Protein AF-A0A7L7IY92-F1 (afdb_monomer_lite)

Radius of gyration: 12.56 Å; chains: 1; bounding box: 33×24×27 Å

Structure (mmCIF, N/CA/C/O backbone):
data_AF-A0A7L7IY92-F1
#
_entry.id   AF-A0A7L7IY92-F1
#
loop_
_atom_site.group_PDB
_atom_site.id
_atom_site.type_symbol
_atom_site.label_atom_id
_atom_site.label_alt_id
_atom_site.label_comp_id
_atom_site.label_asym_id
_atom_site.label_entity_id
_atom_site.label_seq_id
_atom_site.pdbx_PDB_ins_code
_atom_site.Cartn_x
_atom_site.Cartn_y
_atom_site.Cartn_z
_atom_site.occupancy
_atom_site.B_iso_or_equiv
_atom_site.auth_seq_id
_atom_site.auth_comp_id
_atom_site.auth_asym_id
_atom_site.auth_atom_id
_atom_site.pdbx_PDB_model_num
ATOM 1 N N . MET A 1 1 ? -15.433 -8.761 -2.243 1.00 66.81 1 MET A N 1
ATOM 2 C CA . MET A 1 1 ? -14.018 -9.007 -1.905 1.00 66.81 1 MET A CA 1
ATOM 3 C C . MET A 1 1 ? -13.724 -8.200 -0.659 1.00 66.81 1 MET A C 1
ATOM 5 O O . MET A 1 1 ? -14.086 -7.032 -0.633 1.00 66.81 1 MET A O 1
ATOM 9 N N . THR A 1 2 ? -13.203 -8.834 0.387 1.00 77.94 2 THR A N 1
ATOM 10 C CA . THR A 1 2 ? -12.911 -8.169 1.664 1.00 77.94 2 THR A CA 1
ATOM 11 C C . THR A 1 2 ? -11.403 -8.045 1.781 1.00 77.94 2 THR A C 1
ATOM 13 O O . THR A 1 2 ? -10.713 -9.052 1.661 1.00 77.94 2 THR A O 1
ATOM 16 N N . VAL A 1 3 ? -10.910 -6.829 1.993 1.00 81.75 3 VAL A N 1
ATOM 17 C CA . VAL A 1 3 ? -9.491 -6.551 2.230 1.00 81.75 3 VAL A CA 1
ATOM 18 C C . VAL A 1 3 ? -9.283 -6.473 3.739 1.00 81.75 3 VAL A C 1
ATOM 20 O O . VAL A 1 3 ? -10.010 -5.751 4.422 1.00 81.75 3 VAL A O 1
ATOM 23 N N . VAL A 1 4 ? -8.329 -7.240 4.263 1.00 86.12 4 VAL A N 1
ATOM 24 C CA . VAL A 1 4 ? -7.952 -7.216 5.681 1.00 86.12 4 VAL A CA 1
ATOM 25 C C . VAL A 1 4 ? -6.550 -6.645 5.764 1.00 86.12 4 VAL A C 1
ATOM 27 O O . VAL A 1 4 ? -5.622 -7.249 5.240 1.00 86.12 4 VAL A O 1
ATOM 30 N N . LEU A 1 5 ? -6.420 -5.487 6.408 1.00 86.50 5 LEU A N 1
ATOM 31 C CA . LEU A 1 5 ? -5.136 -4.830 6.614 1.00 86.50 5 LEU A CA 1
ATOM 32 C C . LEU A 1 5 ? -4.666 -5.008 8.057 1.00 86.50 5 LEU A C 1
ATOM 34 O O . LEU A 1 5 ? -5.462 -4.977 9.001 1.00 86.50 5 LEU A O 1
ATOM 38 N N . THR A 1 6 ? -3.361 -5.170 8.230 1.00 91.06 6 THR A N 1
ATOM 39 C CA . THR A 1 6 ? -2.689 -5.100 9.523 1.00 91.06 6 THR A CA 1
ATOM 40 C C . THR A 1 6 ? -2.629 -3.650 10.006 1.00 91.06 6 THR A C 1
ATOM 42 O O . THR A 1 6 ? -2.760 -2.703 9.230 1.00 91.06 6 THR A O 1
ATOM 45 N N . ALA A 1 7 ? -2.393 -3.454 11.306 1.00 92.12 7 ALA A N 1
ATOM 46 C CA . ALA A 1 7 ? -2.228 -2.112 11.867 1.00 92.12 7 ALA A CA 1
ATOM 47 C C . ALA A 1 7 ? -1.093 -1.330 11.182 1.00 92.12 7 ALA A C 1
ATOM 49 O O . ALA A 1 7 ? -1.244 -0.138 10.934 1.00 92.12 7 ALA A O 1
ATOM 50 N N . LYS A 1 8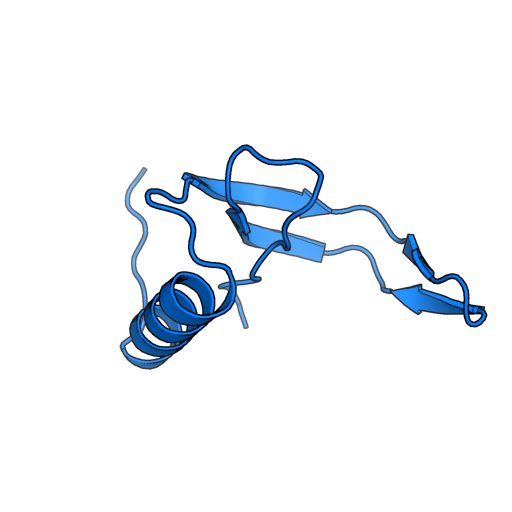 ? -0.002 -2.019 10.818 1.00 91.19 8 LYS A N 1
ATOM 51 C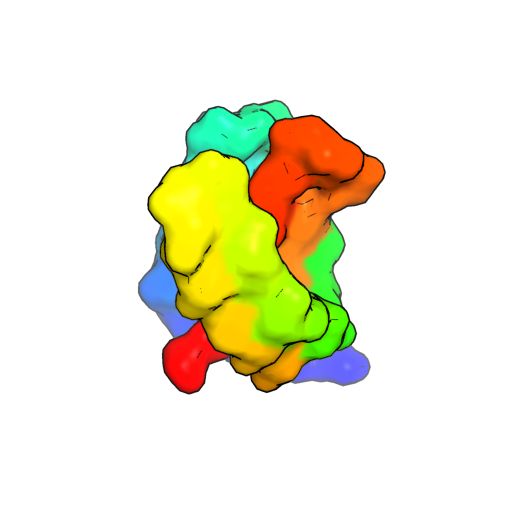 CA . LYS A 1 8 ? 1.129 -1.423 10.103 1.00 91.19 8 LYS A CA 1
ATOM 52 C C . LYS A 1 8 ? 0.734 -0.960 8.700 1.00 91.19 8 LYS A C 1
ATOM 54 O O . LYS A 1 8 ? 0.998 0.179 8.354 1.00 91.19 8 LYS A O 1
ATOM 59 N N . GLN A 1 9 ? 0.026 -1.791 7.936 1.00 89.88 9 GLN A N 1
ATOM 60 C CA . GLN A 1 9 ? -0.450 -1.415 6.597 1.00 89.88 9 GLN A CA 1
ATOM 61 C C . GLN A 1 9 ? -1.387 -0.198 6.637 1.00 89.88 9 GLN A C 1
ATOM 63 O O . GLN A 1 9 ? -1.354 0.647 5.747 1.00 89.88 9 GLN A O 1
ATOM 68 N N . ILE A 1 10 ? -2.215 -0.081 7.680 1.00 90.81 10 ILE A N 1
ATOM 69 C CA . ILE A 1 10 ? -3.084 1.089 7.881 1.00 90.81 10 ILE A CA 1
ATOM 70 C C . ILE A 1 10 ? -2.257 2.344 8.190 1.00 90.81 10 ILE A C 1
ATOM 72 O O . ILE A 1 10 ? -2.578 3.424 7.697 1.00 90.81 10 ILE A O 1
ATOM 76 N N . GLU A 1 11 ? -1.208 2.216 9.003 1.00 92.75 11 GLU A N 1
ATOM 77 C CA . GLU A 1 11 ? -0.294 3.317 9.315 1.00 92.75 11 GLU A CA 1
ATOM 78 C C . GLU A 1 11 ? 0.481 3.773 8.073 1.00 92.75 11 GLU A C 1
ATOM 80 O O . GLU A 1 11 ? 0.504 4.968 7.777 1.00 92.75 11 GLU A O 1
ATOM 85 N N . ASP A 1 12 ? 1.030 2.828 7.310 1.00 91.50 12 ASP A N 1
ATOM 86 C CA . ASP A 1 12 ? 1.767 3.098 6.075 1.00 91.50 12 ASP A CA 1
ATOM 87 C C . ASP A 1 12 ? 0.851 3.782 5.040 1.00 91.50 12 ASP A C 1
ATOM 89 O O . ASP A 1 12 ? 1.228 4.802 4.464 1.00 91.50 12 ASP A O 1
ATOM 93 N N . LEU A 1 13 ? -0.404 3.330 4.898 1.00 89.81 13 LEU A N 1
ATOM 94 C CA . LEU A 1 13 ? -1.411 3.992 4.058 1.00 89.81 13 LEU A CA 1
ATOM 95 C C . LEU A 1 13 ? -1.733 5.416 4.535 1.00 89.81 13 LEU A C 1
ATOM 97 O O . LEU A 1 13 ? -1.897 6.323 3.719 1.00 89.81 13 LEU A O 1
ATOM 101 N N . ALA A 1 14 ? -1.844 5.635 5.846 1.00 89.81 14 ALA A N 1
ATOM 102 C CA . ALA A 1 14 ? -2.135 6.956 6.397 1.00 89.81 14 ALA A CA 1
ATOM 103 C C . ALA A 1 14 ? -0.969 7.938 6.212 1.00 89.81 14 ALA A C 1
ATOM 105 O O . ALA A 1 14 ? -1.207 9.132 6.013 1.00 89.81 14 ALA A O 1
ATOM 106 N N . ASN A 1 15 ? 0.271 7.456 6.295 1.00 90.94 15 ASN A N 1
ATOM 107 C CA . ASN A 1 15 ? 1.463 8.260 6.034 1.00 90.94 15 ASN A CA 1
ATOM 108 C C . ASN A 1 15 ? 1.560 8.601 4.550 1.00 90.94 15 ASN A C 1
ATOM 110 O O . ASN A 1 15 ? 1.604 9.783 4.215 1.00 90.94 15 ASN A O 1
ATOM 114 N N . PHE A 1 16 ? 1.421 7.594 3.685 1.00 89.50 16 PHE A N 1
ATOM 115 C CA . PHE A 1 16 ? 1.362 7.778 2.240 1.00 89.50 16 PHE A CA 1
ATOM 116 C C . PHE A 1 16 ? 0.304 8.817 1.849 1.00 89.50 16 PHE A C 1
ATOM 118 O O . PHE A 1 16 ? 0.600 9.771 1.138 1.00 89.50 16 PHE A O 1
ATOM 125 N N . ALA A 1 17 ? -0.900 8.723 2.424 1.00 87.62 17 ALA A N 1
ATOM 126 C CA . ALA A 1 17 ? -1.974 9.674 2.163 1.00 87.62 17 ALA A CA 1
ATOM 127 C C . ALA A 1 17 ? -1.638 11.126 2.545 1.00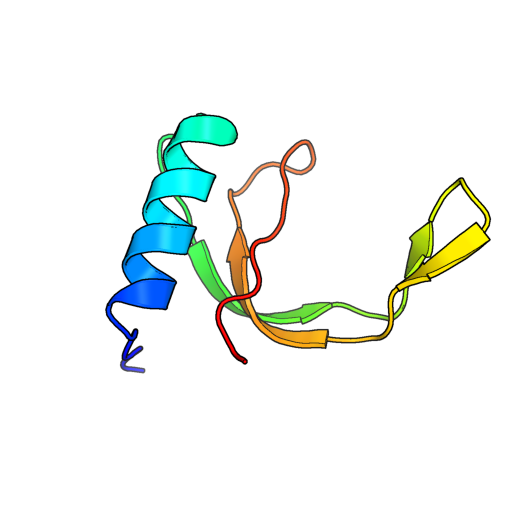 87.62 17 ALA A C 1
ATOM 129 O O . ALA A 1 17 ? -2.056 12.058 1.856 1.00 87.62 17 ALA A O 1
ATOM 130 N N . LYS A 1 18 ? -0.906 11.326 3.646 1.00 86.69 18 LYS A N 1
ATOM 131 C CA . LYS A 1 18 ? -0.488 12.656 4.113 1.00 86.69 18 LYS A CA 1
ATOM 132 C C . LYS A 1 18 ? 0.636 13.242 3.268 1.00 86.69 18 LYS A C 1
ATOM 134 O O . LYS A 1 18 ? 0.645 14.453 3.069 1.00 86.69 18 LYS A O 1
ATOM 139 N N . GLU A 1 19 ? 1.577 12.410 2.836 1.00 86.88 19 GLU A N 1
ATOM 140 C CA . GLU A 1 19 ? 2.741 12.834 2.054 1.00 86.88 19 GLU A CA 1
ATOM 141 C C . GLU A 1 19 ? 2.360 13.144 0.605 1.00 86.88 19 GLU A C 1
ATOM 143 O O . GLU A 1 19 ? 2.747 14.183 0.076 1.00 86.88 19 GLU A O 1
ATOM 148 N N . ASP A 1 20 ? 1.545 12.283 -0.002 1.00 83.75 20 ASP A N 1
ATOM 149 C CA . ASP A 1 20 ? 1.104 12.400 -1.394 1.00 83.75 20 ASP A CA 1
ATOM 150 C C . ASP A 1 20 ? -0.032 13.436 -1.555 1.00 83.75 20 ASP A C 1
ATOM 152 O O . ASP A 1 20 ? -0.222 14.021 -2.620 1.00 83.75 20 ASP A O 1
ATOM 156 N N . GLY A 1 21 ? -0.748 13.750 -0.464 1.00 82.19 21 GLY A N 1
ATOM 157 C CA . GLY A 1 21 ? -1.685 14.877 -0.384 1.00 82.19 21 GLY A CA 1
ATOM 158 C C . GLY A 1 21 ? -3.019 14.663 -1.105 1.00 82.19 21 GLY A C 1
ATOM 159 O O . GLY A 1 21 ? -3.823 15.595 -1.204 1.00 82.19 21 GLY A O 1
ATOM 160 N N . GLN A 1 22 ? -3.281 13.452 -1.600 1.00 82.31 22 GLN A N 1
ATOM 161 C CA . GLN A 1 22 ? -4.503 13.147 -2.337 1.00 82.31 22 GLN A CA 1
ATOM 162 C C . GLN A 1 22 ? -5.714 12.931 -1.417 1.00 82.31 22 GLN A C 1
ATOM 164 O O . GLN A 1 22 ? -5.600 12.345 -0.336 1.00 82.31 22 GLN A O 1
ATOM 169 N N . PRO A 1 23 ? -6.917 13.356 -1.851 1.00 81.94 23 PRO A N 1
ATOM 170 C CA . PRO A 1 23 ? -8.132 13.246 -1.049 1.00 81.94 23 PRO A CA 1
ATOM 171 C C . PRO A 1 23 ? -8.691 11.818 -0.984 1.00 81.94 23 PRO A C 1
ATOM 173 O O . PRO A 1 23 ? -9.525 11.532 -0.124 1.00 81.94 23 PRO A O 1
ATOM 176 N N . GLN A 1 24 ? -8.285 10.935 -1.901 1.00 85.81 24 GLN A N 1
ATOM 177 C CA . GLN A 1 24 ? -8.794 9.569 -2.001 1.00 85.81 24 GLN A CA 1
ATOM 178 C C . GLN A 1 24 ? -7.777 8.625 -2.648 1.00 85.81 24 GLN A C 1
ATOM 180 O O . GLN A 1 24 ? -7.035 9.021 -3.546 1.00 85.81 24 GLN A O 1
ATOM 185 N N . TYR A 1 25 ? -7.830 7.355 -2.246 1.00 89.56 25 TYR A N 1
ATOM 186 C CA . TYR A 1 25 ? -7.022 6.274 -2.806 1.00 89.56 25 TYR A CA 1
ATOM 187 C C . TYR A 1 25 ? -7.907 5.088 -3.165 1.00 89.56 25 TYR A C 1
ATOM 189 O O . TYR A 1 25 ? -8.902 4.808 -2.490 1.00 89.56 25 TYR A O 1
ATOM 197 N N . THR A 1 26 ? -7.525 4.385 -4.224 1.00 90.00 26 THR A N 1
ATOM 198 C CA . THR A 1 26 ? -8.132 3.117 -4.623 1.00 90.00 26 THR A CA 1
ATOM 199 C C . THR A 1 26 ? -7.242 1.986 -4.140 1.00 90.00 26 THR A C 1
ATOM 201 O O . THR A 1 26 ? -6.050 1.975 -4.433 1.00 90.00 26 THR A O 1
ATOM 204 N N . ILE A 1 27 ? -7.826 1.035 -3.408 1.00 90.56 27 ILE A N 1
ATOM 205 C CA . ILE A 1 27 ? -7.144 -0.185 -2.970 1.00 90.56 27 ILE A CA 1
ATOM 206 C C . ILE A 1 27 ? -7.618 -1.334 -3.853 1.00 90.56 27 ILE A C 1
ATOM 208 O O . ILE A 1 27 ? -8.818 -1.621 -3.907 1.00 90.56 27 ILE A O 1
ATOM 212 N N . THR A 1 28 ? -6.690 -1.994 -4.536 1.00 90.62 28 THR A N 1
ATOM 213 C CA . THR A 1 28 ? -6.990 -3.126 -5.419 1.00 90.62 28 THR A CA 1
ATOM 214 C C . THR A 1 28 ? -5.819 -4.092 -5.479 1.00 90.62 28 THR A C 1
ATOM 216 O O . THR A 1 28 ? -4.696 -3.736 -5.145 1.00 90.62 28 THR A O 1
ATOM 219 N N . THR A 1 29 ? -6.067 -5.313 -5.940 1.00 90.19 29 THR A N 1
ATOM 220 C CA . THR A 1 29 ? -4.990 -6.190 -6.400 1.00 90.19 29 THR A CA 1
ATOM 221 C C . THR A 1 29 ? -4.608 -5.786 -7.821 1.00 90.19 29 THR A C 1
ATOM 223 O O . THR A 1 29 ? -5.494 -5.644 -8.671 1.00 90.19 29 THR A O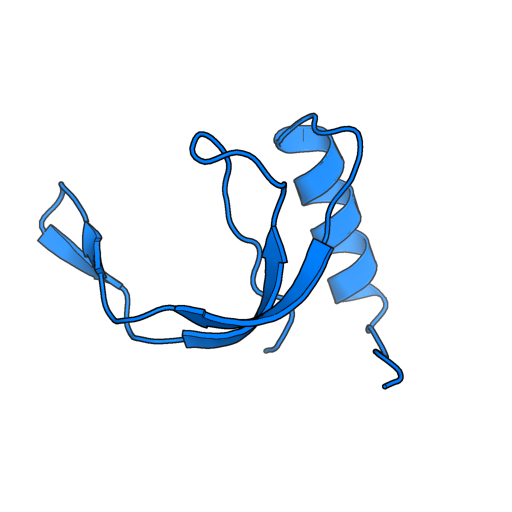 1
ATOM 226 N N . ALA A 1 30 ? -3.319 -5.585 -8.075 1.00 89.00 30 ALA A N 1
ATOM 227 C CA . ALA A 1 30 ? -2.783 -5.248 -9.389 1.00 89.00 30 ALA A CA 1
ATOM 228 C C . ALA A 1 30 ? -1.433 -5.935 -9.622 1.00 89.00 30 ALA A C 1
ATOM 230 O O . ALA A 1 30 ? -0.750 -6.328 -8.677 1.00 89.00 30 ALA A O 1
ATOM 231 N N . THR A 1 31 ? -1.059 -6.044 -10.895 1.00 89.94 31 THR A N 1
ATOM 232 C CA . THR A 1 31 ? 0.286 -6.432 -11.321 1.00 89.94 31 THR A CA 1
ATOM 233 C C . THR A 1 31 ? 0.975 -5.198 -11.882 1.00 89.94 31 THR A C 1
ATOM 235 O O . THR A 1 31 ? 0.514 -4.626 -12.870 1.00 89.94 31 THR A O 1
ATOM 238 N N . ILE A 1 32 ? 2.051 -4.782 -11.227 1.00 88.50 32 ILE A N 1
ATOM 239 C CA . ILE A 1 32 ? 2.981 -3.760 -11.686 1.00 88.50 32 ILE A CA 1
ATOM 240 C C . ILE A 1 32 ? 4.124 -4.507 -12.383 1.00 88.50 32 ILE A C 1
ATOM 242 O O . ILE A 1 32 ? 4.806 -5.280 -11.711 1.00 88.50 32 ILE A O 1
ATOM 246 N N . PRO A 1 33 ? 4.317 -4.339 -13.702 1.00 88.56 33 PRO A N 1
ATOM 247 C CA . PRO A 1 33 ? 5.390 -5.016 -14.426 1.00 88.56 33 PRO A CA 1
ATOM 248 C C . PRO A 1 33 ? 6.771 -4.568 -13.929 1.00 88.56 33 PRO A C 1
ATOM 250 O O . PRO A 1 33 ? 6.890 -3.547 -13.258 1.00 88.56 33 PRO A O 1
ATOM 253 N N . GLU A 1 34 ? 7.813 -5.318 -14.285 1.00 91.75 34 GLU A N 1
ATOM 254 C CA . GLU A 1 34 ? 9.201 -4.891 -14.074 1.00 91.75 34 GLU A CA 1
ATOM 255 C C . GLU A 1 34 ? 9.457 -3.525 -14.741 1.00 91.75 34 GLU A C 1
ATOM 257 O O . GLU A 1 34 ? 9.013 -3.278 -15.868 1.00 91.75 34 GLU A O 1
ATOM 262 N N . LEU A 1 35 ? 10.151 -2.638 -14.026 1.00 87.50 35 LEU A N 1
ATOM 263 C CA . LEU A 1 35 ? 10.454 -1.264 -14.428 1.00 87.50 35 LEU A CA 1
ATOM 264 C C . LEU A 1 35 ? 11.976 -1.075 -14.447 1.00 87.50 35 LEU A C 1
ATOM 266 O O . LEU A 1 35 ? 12.648 -1.489 -13.509 1.00 87.50 35 LEU A O 1
ATOM 270 N N . GLU A 1 36 ? 12.515 -0.379 -15.445 1.00 89.94 36 GLU A N 1
ATOM 271 C CA . GLU A 1 36 ? 13.874 0.177 -15.373 1.00 89.94 36 GLU A CA 1
ATOM 272 C C . GLU A 1 36 ? 13.749 1.663 -15.020 1.00 89.94 36 GLU A C 1
ATOM 274 O O . GLU A 1 36 ? 13.148 2.432 -15.775 1.00 89.94 36 GLU A O 1
ATOM 279 N N . ALA A 1 37 ? 14.238 2.050 -13.843 1.00 85.19 37 ALA A N 1
ATOM 280 C CA . ALA A 1 37 ? 14.258 3.436 -13.399 1.00 85.19 37 ALA A CA 1
ATOM 281 C C . ALA A 1 37 ? 15.314 4.246 -14.172 1.00 85.19 37 ALA A C 1
ATOM 283 O O . ALA A 1 37 ? 16.257 3.696 -14.740 1.00 85.19 37 ALA A O 1
ATOM 284 N N . ASP A 1 38 ? 15.182 5.577 -14.176 1.00 84.06 38 ASP A N 1
ATOM 285 C CA . ASP A 1 38 ? 16.079 6.479 -14.920 1.00 84.06 38 ASP A CA 1
ATOM 286 C C . ASP A 1 38 ? 17.558 6.403 -14.479 1.00 84.06 38 ASP A C 1
ATOM 288 O O . ASP A 1 38 ? 18.452 6.853 -15.201 1.00 84.06 38 ASP A O 1
ATOM 292 N N . ASP A 1 39 ? 17.838 5.848 -13.298 1.00 88.06 39 ASP A N 1
ATOM 293 C CA . ASP A 1 39 ? 19.184 5.604 -12.768 1.00 88.06 39 ASP A CA 1
ATOM 294 C C . ASP A 1 39 ? 19.751 4.215 -13.125 1.00 88.06 39 ASP A C 1
ATOM 296 O O . ASP A 1 39 ? 20.883 3.891 -12.747 1.00 88.06 39 ASP A O 1
ATOM 300 N N . GLY A 1 40 ? 19.004 3.423 -13.899 1.00 86.62 40 GLY A N 1
ATOM 301 C CA . GLY A 1 40 ? 19.355 2.064 -14.301 1.00 86.62 40 GLY A CA 1
ATOM 302 C C . GLY A 1 40 ? 19.038 1.001 -13.247 1.00 86.62 40 GLY A C 1
ATOM 303 O O . GLY A 1 40 ? 19.463 -0.147 -13.412 1.00 86.62 40 GLY A O 1
ATOM 304 N N . GLU A 1 41 ? 18.332 1.346 -12.164 1.00 90.62 41 GLU A N 1
ATOM 305 C CA . GLU A 1 41 ? 17.822 0.365 -11.209 1.00 90.62 41 GLU A CA 1
ATOM 306 C C . GLU A 1 41 ? 16.650 -0.420 -11.817 1.00 90.62 41 GLU A C 1
ATOM 308 O O . GLU A 1 41 ? 15.688 0.150 -12.330 1.00 90.62 41 GLU A O 1
ATOM 313 N N . VAL A 1 42 ? 16.724 -1.751 -11.750 1.00 89.25 42 VAL A N 1
ATOM 314 C CA . VAL A 1 42 ? 15.630 -2.630 -12.178 1.00 89.25 42 VAL A CA 1
ATOM 315 C C . VAL A 1 42 ? 14.722 -2.893 -10.983 1.00 89.25 42 VAL A C 1
ATOM 317 O O . VAL A 1 42 ? 15.098 -3.604 -10.048 1.00 89.25 42 VAL A O 1
ATOM 320 N N . ILE A 1 43 ? 13.519 -2.331 -11.028 1.00 88.06 43 ILE A N 1
ATOM 321 C CA . ILE A 1 43 ? 12.450 -2.574 -10.065 1.00 88.06 43 ILE A CA 1
ATOM 322 C C . ILE A 1 43 ? 11.696 -3.830 -10.524 1.00 88.06 43 ILE A C 1
ATOM 324 O O . ILE A 1 43 ? 11.108 -3.816 -11.607 1.00 88.06 43 ILE A O 1
ATOM 328 N N . PRO A 1 44 ? 11.698 -4.922 -9.740 1.00 88.69 44 PRO A N 1
ATOM 329 C CA . PRO A 1 44 ? 11.082 -6.179 -10.148 1.00 88.69 44 PRO A CA 1
ATOM 330 C C . PRO A 1 44 ? 9.559 -6.063 -10.274 1.00 88.69 44 PRO A C 1
ATOM 332 O O . PRO A 1 44 ? 8.926 -5.220 -9.637 1.00 88.69 44 PRO A O 1
ATOM 335 N N . GLU A 1 45 ? 8.966 -6.966 -11.059 1.00 91.75 45 GLU A N 1
ATOM 336 C CA . GLU A 1 45 ? 7.511 -7.115 -11.129 1.00 91.75 45 GLU A CA 1
ATOM 337 C C . GLU A 1 45 ? 6.921 -7.351 -9.729 1.00 91.75 45 GLU A C 1
ATOM 339 O O . GLU A 1 45 ? 7.401 -8.189 -8.960 1.00 91.75 45 GLU A O 1
ATOM 344 N N . TYR A 1 46 ? 5.831 -6.649 -9.430 1.00 89.25 46 TYR A N 1
ATOM 345 C CA . TYR A 1 46 ? 5.051 -6.825 -8.215 1.00 89.25 46 TYR A CA 1
ATOM 346 C C . TYR A 1 46 ? 3.619 -7.222 -8.562 1.00 89.25 46 TYR A C 1
ATOM 348 O O . TYR A 1 46 ? 2.930 -6.507 -9.283 1.00 89.25 46 TYR A O 1
ATOM 356 N N . THR A 1 47 ? 3.131 -8.332 -8.010 1.00 91.44 47 THR A N 1
ATOM 357 C CA . THR A 1 47 ? 1.713 -8.706 -8.083 1.00 91.44 47 THR A CA 1
ATOM 358 C C . THR A 1 47 ? 1.160 -8.830 -6.677 1.00 91.44 47 THR A C 1
ATOM 360 O O . THR A 1 47 ? 1.552 -9.734 -5.943 1.00 91.44 47 THR A O 1
ATOM 363 N N . GLY A 1 48 ? 0.230 -7.949 -6.319 1.00 91.12 48 GLY A N 1
ATOM 364 C CA . GLY A 1 48 ? -0.329 -7.918 -4.974 1.00 91.12 48 GLY A CA 1
ATOM 365 C C . GLY A 1 48 ? -1.284 -6.757 -4.746 1.00 91.12 48 GLY A C 1
ATOM 366 O O . GLY A 1 48 ? -1.767 -6.115 -5.685 1.00 91.12 48 GLY A O 1
ATOM 367 N N . LEU A 1 49 ? -1.600 -6.514 -3.482 1.00 91.69 49 LEU A N 1
ATOM 368 C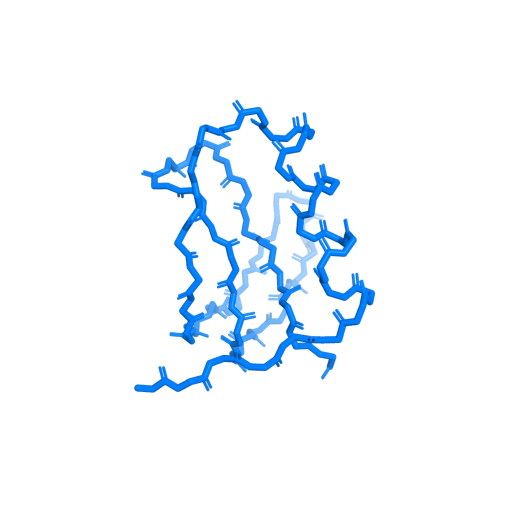 CA . LEU A 1 49 ? -2.458 -5.431 -3.042 1.00 91.69 49 LEU A CA 1
ATOM 369 C C . LEU A 1 49 ? -1.705 -4.103 -3.105 1.00 91.69 49 LEU A C 1
ATOM 371 O O . LEU A 1 49 ? -0.676 -3.918 -2.460 1.00 91.69 49 LEU A O 1
ATOM 375 N N . VAL A 1 50 ? -2.269 -3.153 -3.838 1.00 92.19 50 VAL A N 1
ATOM 376 C CA . VAL A 1 50 ? -1.730 -1.806 -3.991 1.00 92.19 50 VAL A CA 1
ATOM 377 C C . VAL A 1 50 ? -2.759 -0.760 -3.594 1.00 92.19 50 VAL A C 1
ATOM 379 O O . VAL A 1 50 ? -3.969 -0.959 -3.753 1.00 92.19 50 VAL A O 1
ATOM 382 N N . ALA A 1 51 ? -2.270 0.377 -3.112 1.00 91.88 51 ALA A N 1
ATOM 383 C CA . ALA A 1 51 ? -3.022 1.611 -2.985 1.00 91.88 51 ALA A CA 1
ATOM 384 C C . ALA A 1 51 ? -2.428 2.667 -3.914 1.00 91.88 51 ALA A C 1
ATOM 386 O O . ALA A 1 51 ? -1.236 2.947 -3.869 1.00 91.88 51 ALA A O 1
ATOM 387 N N . TYR A 1 52 ? -3.266 3.270 -4.746 1.00 90.38 52 TYR A N 1
ATOM 388 C CA . TYR A 1 52 ? -2.849 4.327 -5.661 1.00 90.38 52 TYR A CA 1
ATOM 389 C C . TYR A 1 52 ? -3.906 5.423 -5.708 1.00 90.38 52 TYR A C 1
ATOM 391 O O . TYR A 1 52 ? -5.101 5.177 -5.487 1.00 90.38 52 TYR A O 1
ATOM 399 N N . SER A 1 53 ? -3.468 6.650 -5.959 1.00 86.81 53 SER A N 1
ATOM 400 C CA . SER A 1 53 ? -4.379 7.733 -6.302 1.00 86.81 53 SER A CA 1
ATOM 401 C C . SER A 1 53 ? -4.664 7.671 -7.803 1.00 86.81 53 SER A C 1
ATOM 403 O O . SER A 1 53 ? -3.883 7.135 -8.579 1.00 86.81 53 SER A O 1
ATOM 405 N N . GLY A 1 54 ? -5.806 8.188 -8.254 1.00 78.38 54 GLY A N 1
ATOM 406 C CA . GLY A 1 54 ? -6.149 8.181 -9.685 1.00 78.38 54 GLY A CA 1
ATOM 407 C C . GLY A 1 54 ? -5.290 9.113 -10.550 1.00 78.38 54 GLY A C 1
ATOM 408 O O . GLY A 1 54 ? -5.711 9.439 -11.656 1.00 78.38 54 GLY A O 1
ATOM 409 N N . SER A 1 55 ? -4.161 9.598 -10.033 1.00 79.94 55 SER A N 1
ATOM 410 C CA . SER A 1 55 ? -3.263 10.521 -10.712 1.00 79.94 55 SER A CA 1
ATOM 411 C C . SER A 1 55 ? -2.023 9.794 -11.214 1.00 79.94 55 SER A C 1
ATOM 413 O O . SER A 1 55 ? -1.450 8.971 -10.509 1.00 79.94 55 SER A O 1
ATOM 415 N N . GLU A 1 56 ? -1.589 10.144 -12.420 1.00 76.19 56 GLU A N 1
ATOM 416 C CA . GLU A 1 56 ? -0.368 9.622 -13.043 1.00 76.19 56 GLU A CA 1
ATOM 417 C C . GLU A 1 56 ? 0.905 10.283 -12.487 1.00 76.19 56 GLU A C 1
ATOM 419 O O . GLU A 1 56 ? 2.005 9.792 -12.713 1.00 76.19 56 GLU A O 1
ATOM 424 N N . GLU A 1 5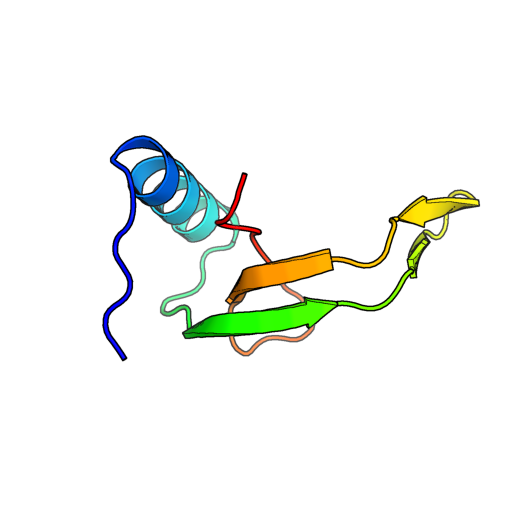7 ? 0.766 11.393 -11.755 1.00 77.06 57 GLU A N 1
ATOM 425 C CA . GLU A 1 57 ? 1.886 12.129 -11.145 1.00 77.06 57 GLU A CA 1
ATOM 426 C C . GLU A 1 57 ? 2.268 11.598 -9.754 1.00 77.06 57 GLU A C 1
ATOM 428 O O . GLU A 1 57 ? 3.256 12.039 -9.170 1.00 77.06 57 GLU A O 1
ATOM 433 N N . HIS A 1 58 ? 1.471 10.680 -9.210 1.00 81.06 58 HIS A N 1
ATOM 434 C CA . HIS A 1 58 ? 1.560 10.227 -7.829 1.00 81.06 58 HIS A CA 1
ATOM 435 C C . HIS A 1 58 ? 1.911 8.744 -7.731 1.00 81.06 58 HIS A C 1
ATOM 437 O O . HIS A 1 58 ? 1.773 7.973 -8.682 1.00 81.06 58 HIS A O 1
ATOM 443 N N . GLY A 1 59 ? 2.418 8.356 -6.562 1.00 83.50 59 GLY A N 1
ATOM 444 C CA . GLY A 1 59 ? 2.985 7.030 -6.353 1.00 83.50 59 GLY A CA 1
ATOM 445 C C . GLY A 1 59 ? 1.949 5.911 -6.240 1.00 83.50 59 GLY A C 1
ATOM 446 O O . GLY A 1 59 ? 0.741 6.123 -6.101 1.00 83.50 59 GLY A O 1
ATOM 447 N N . VAL A 1 60 ? 2.464 4.684 -6.219 1.00 88.31 60 VAL A N 1
ATOM 448 C CA . VAL A 1 60 ? 1.713 3.486 -5.841 1.00 88.31 60 VAL A CA 1
ATOM 449 C C . VAL A 1 60 ? 2.337 2.918 -4.571 1.00 88.31 60 VAL A C 1
ATOM 451 O O . VAL A 1 60 ? 3.536 2.651 -4.534 1.00 88.31 60 VAL A O 1
ATOM 454 N N . LEU A 1 61 ? 1.529 2.722 -3.532 1.00 89.94 61 LEU A N 1
ATOM 455 C CA . LEU A 1 61 ? 1.933 2.072 -2.291 1.00 89.94 61 LEU A CA 1
ATOM 456 C C . LEU A 1 61 ? 1.616 0.578 -2.367 1.00 89.94 61 LEU A C 1
ATOM 458 O O . LEU A 1 61 ? 0.463 0.189 -2.556 1.00 89.94 61 LEU A O 1
ATOM 462 N N . GLN A 1 62 ? 2.626 -0.261 -2.170 1.00 90.31 62 GLN A N 1
ATOM 463 C CA . GLN A 1 62 ? 2.444 -1.701 -1.993 1.00 90.31 62 GLN A CA 1
ATOM 464 C C . GLN A 1 62 ? 1.974 -1.976 -0.564 1.00 90.31 62 GLN A C 1
ATOM 466 O O . GLN A 1 62 ? 2.530 -1.438 0.393 1.00 90.31 62 GLN A O 1
ATOM 471 N N . LEU A 1 63 ? 0.919 -2.775 -0.425 1.00 86.75 63 LEU A N 1
ATOM 472 C CA . LEU A 1 63 ? 0.321 -3.097 0.867 1.00 86.75 63 LEU A CA 1
ATOM 473 C C . LEU A 1 63 ? 0.592 -4.538 1.300 1.00 86.75 63 LEU A C 1
ATOM 475 O O . LEU A 1 63 ? 0.464 -4.799 2.487 1.00 86.75 63 LEU A O 1
ATOM 479 N N . GLU A 1 64 ? 0.943 -5.470 0.413 1.00 80.31 64 GLU A N 1
ATOM 480 C CA . GLU A 1 64 ? 1.361 -6.827 0.816 1.00 80.31 64 GLU A CA 1
ATOM 481 C C . GLU A 1 64 ? 2.873 -6.915 1.075 1.00 80.31 64 GLU A C 1
ATOM 483 O O . GLU A 1 64 ? 3.646 -6.288 0.354 1.00 80.31 64 GLU A O 1
ATOM 488 N N . ASP A 1 65 ? 3.240 -7.681 2.114 1.00 64.94 65 ASP A N 1
ATOM 489 C CA . ASP A 1 65 ? 4.617 -8.045 2.509 1.00 64.94 65 ASP A CA 1
ATOM 490 C C . ASP A 1 65 ? 5.214 -9.121 1.584 1.00 64.94 65 ASP A C 1
ATOM 492 O O . ASP A 1 65 ? 4.487 -10.098 1.272 1.00 64.94 65 ASP A O 1
#

Sequence (65 aa):
MTVVLTAKQIEDLANFAKEDGQPQYTITTATIPELEADDGEVIPEYTGLVAYSGSEEHGVLQLED

Foldseek 3Di:
DDDDADPVLVVVVVVLCVVQVDPDKDKDFDWDDWDQDPVRDIDHIDTGIWIDDPDPVGDIHGRDD

pLDDT: mean 86.85, std 5.54, range [64.94, 92.75]

Secondary structure (DSSP, 8-state):
------HHHHHHHHHHHHHH--S--EEEEEEE--EE-TTS-EEPPEEEEEEE-S-TTS-EEE---